Protein AF-A0A699WVE3-F1 (afdb_monomer)

Secondary structure (DSSP, 8-state):
--HHHHHHHHHHHHHHHHHHHHHHHHSPPPHHHHHHT-PPPB-TTS-HHHHHHHHHHHHHHHHHHT--HHHHHHHHHTTB-

Solvent-accessible surface area (backbone atoms only — not comparable to full-atom values): 4676 Å² total; per-residue (Å²): 144,62,59,68,64,53,51,51,52,52,51,50,51,51,48,53,53,48,53,54,47,53,60,49,40,74,41,74,47,46,75,66,49,48,56,74,61,61,70,72,76,44,54,79,85,58,52,72,67,57,53,52,53,44,53,59,49,48,56,52,42,36,65,73,41,33,44,48,74,86,51,45,61,63,56,55,54,75,30,60,87

Mean predicted aligned error: 9.73 Å

Organism: Tanacetum cinerariifolium (NCBI:txid118510)

Radius of gyration: 16.9 Å; Cα contacts (8 Å, |Δi|>4): 52; chains: 1; bounding box: 29×28×56 Å

Structure (mmCIF, N/CA/C/O backbone):
data_AF-A0A699WVE3-F1
#
_entry.id   AF-A0A699WVE3-F1
#
loop_
_atom_site.group_PDB
_atom_site.id
_atom_site.type_symbol
_atom_site.label_atom_id
_atom_site.label_alt_id
_atom_site.label_comp_id
_atom_site.label_asym_id
_atom_site.label_entity_id
_atom_site.label_seq_id
_atom_site.pdbx_PDB_ins_code
_atom_site.Cartn_x
_atom_site.Cartn_y
_atom_site.Cartn_z
_atom_site.occupancy
_atom_site.B_iso_or_equiv
_atom_site.auth_seq_id
_atom_site.auth_comp_id
_atom_sit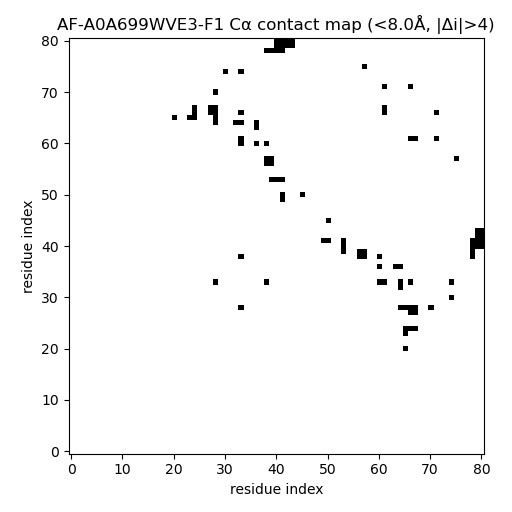e.auth_asym_id
_atom_site.auth_atom_id
_atom_site.pdbx_PDB_model_num
ATOM 1 N N . MET A 1 1 ? -0.859 17.201 -37.335 1.00 58.53 1 MET A N 1
ATOM 2 C CA . MET A 1 1 ? -0.088 15.955 -37.549 1.00 58.53 1 MET A CA 1
ATOM 3 C C . MET A 1 1 ? 1.024 15.827 -36.491 1.00 58.53 1 MET A C 1
ATOM 5 O O . MET A 1 1 ? 2.171 15.595 -36.840 1.00 58.53 1 MET A O 1
ATOM 9 N N . ILE A 1 2 ? 0.702 16.037 -35.202 1.00 61.78 2 ILE A N 1
ATOM 10 C CA . ILE A 1 2 ? 1.687 16.116 -34.093 1.00 61.78 2 ILE A CA 1
ATOM 11 C C . ILE A 1 2 ? 1.378 15.089 -32.982 1.00 61.78 2 ILE A C 1
ATOM 13 O O . ILE A 1 2 ? 2.264 14.717 -32.219 1.00 61.78 2 ILE A O 1
ATOM 17 N N . ASP A 1 3 ? 0.168 14.526 -32.948 1.00 73.69 3 ASP A N 1
ATOM 18 C CA . ASP A 1 3 ? -0.244 13.578 -31.908 1.00 73.69 3 ASP A CA 1
ATOM 19 C C . ASP A 1 3 ? 0.502 12.241 -31.916 1.00 73.69 3 ASP A C 1
ATOM 21 O O . ASP A 1 3 ? 0.823 11.729 -30.851 1.00 73.69 3 ASP A O 1
ATOM 25 N N . GLN A 1 4 ? 0.867 11.688 -33.079 1.00 77.12 4 GLN A N 1
ATOM 26 C CA . GLN A 1 4 ? 1.493 10.355 -33.136 1.00 77.12 4 GLN A CA 1
ATOM 27 C C . GLN A 1 4 ? 2.830 10.279 -32.384 1.00 77.12 4 GLN A C 1
ATOM 29 O O . GLN A 1 4 ? 3.095 9.291 -31.700 1.00 77.12 4 GLN A O 1
ATOM 34 N N . GLY A 1 5 ? 3.656 11.326 -32.471 1.00 80.19 5 GLY A N 1
ATOM 35 C CA . GLY A 1 5 ? 4.938 11.380 -31.766 1.00 80.19 5 GLY A CA 1
ATOM 36 C C . GLY A 1 5 ? 4.770 11.538 -30.254 1.00 80.19 5 GLY A C 1
ATOM 37 O O . GLY A 1 5 ? 5.475 10.890 -29.481 1.00 80.19 5 GLY A O 1
ATOM 38 N N . VAL A 1 6 ? 3.797 12.348 -29.825 1.00 86.69 6 VAL A N 1
ATOM 39 C CA . VAL A 1 6 ? 3.497 12.570 -28.402 1.00 86.69 6 VAL A CA 1
ATOM 40 C C . VAL A 1 6 ? 2.883 11.318 -27.776 1.00 86.69 6 VAL A C 1
ATOM 42 O O . VAL A 1 6 ? 3.309 10.905 -26.698 1.00 86.69 6 VAL A O 1
ATOM 45 N N . THR A 1 7 ? 1.948 10.659 -28.465 1.00 87.81 7 THR A N 1
ATOM 46 C CA . THR A 1 7 ? 1.346 9.397 -28.015 1.00 87.81 7 THR A CA 1
ATOM 47 C C . THR A 1 7 ? 2.390 8.288 -27.901 1.00 87.81 7 THR A C 1
ATOM 49 O O . THR A 1 7 ? 2.424 7.595 -26.886 1.00 87.81 7 THR A O 1
ATOM 52 N N . ALA A 1 8 ? 3.283 8.145 -28.887 1.00 86.94 8 ALA A N 1
ATOM 53 C CA . ALA A 1 8 ? 4.359 7.156 -28.832 1.00 86.94 8 ALA A CA 1
ATOM 54 C C . ALA A 1 8 ? 5.336 7.425 -27.676 1.00 86.94 8 ALA A C 1
ATOM 56 O O . ALA A 1 8 ? 5.729 6.496 -26.971 1.00 86.94 8 ALA A O 1
ATOM 57 N N . ALA A 1 9 ? 5.686 8.692 -27.430 1.00 89.31 9 ALA A N 1
ATOM 58 C CA . ALA A 1 9 ? 6.544 9.072 -26.310 1.00 89.31 9 ALA A CA 1
ATOM 59 C C . ALA A 1 9 ? 5.878 8.811 -24.946 1.00 89.31 9 ALA A C 1
ATOM 61 O O . ALA A 1 9 ? 6.540 8.333 -24.023 1.00 89.31 9 ALA A O 1
ATOM 62 N N . LEU A 1 10 ? 4.572 9.080 -24.818 1.00 89.31 10 LEU A N 1
ATOM 63 C CA . LEU A 1 10 ? 3.811 8.797 -23.599 1.00 89.31 10 LEU A CA 1
ATOM 64 C C . LEU A 1 10 ? 3.746 7.285 -23.334 1.00 89.31 10 LEU A C 1
ATOM 66 O O . LEU A 1 10 ? 4.092 6.841 -22.240 1.00 89.31 10 LEU A O 1
ATOM 70 N N . ALA A 1 11 ? 3.425 6.495 -24.364 1.00 88.19 11 ALA A N 1
ATOM 71 C CA . ALA A 1 11 ? 3.385 5.037 -24.288 1.00 88.19 11 ALA A CA 1
ATOM 72 C C . ALA A 1 11 ? 4.758 4.432 -23.946 1.00 88.19 11 ALA A C 1
ATOM 74 O O . ALA A 1 11 ? 4.850 3.557 -23.087 1.00 88.19 11 ALA A O 1
ATOM 75 N N . ALA A 1 12 ? 5.843 4.930 -24.550 1.00 90.62 12 ALA A N 1
ATOM 76 C CA . ALA A 1 12 ? 7.202 4.497 -24.228 1.00 90.62 12 ALA A CA 1
ATOM 77 C C . ALA A 1 12 ? 7.588 4.843 -22.782 1.00 90.62 12 ALA A C 1
ATOM 79 O O . ALA A 1 12 ? 8.228 4.037 -22.104 1.00 90.62 12 ALA A O 1
ATOM 80 N N . ARG A 1 13 ? 7.171 6.013 -22.277 1.00 89.44 13 ARG A N 1
ATOM 81 C CA . ARG A 1 13 ? 7.409 6.416 -20.884 1.00 89.44 13 ARG A CA 1
ATOM 82 C C . ARG A 1 13 ? 6.653 5.526 -19.902 1.00 89.44 13 ARG A C 1
ATOM 84 O O . ARG A 1 13 ? 7.224 5.137 -18.883 1.00 89.44 13 ARG A O 1
ATOM 91 N N . ASP A 1 14 ? 5.407 5.184 -20.206 1.00 85.81 14 ASP A N 1
ATOM 92 C CA . ASP A 1 14 ? 4.600 4.290 -19.375 1.00 85.81 14 ASP A CA 1
ATOM 93 C C . ASP A 1 14 ? 5.120 2.849 -19.424 1.00 85.81 14 ASP A C 1
ATOM 95 O O . ASP A 1 14 ? 5.225 2.208 -18.376 1.00 85.81 14 ASP A O 1
ATOM 99 N N . ALA A 1 15 ? 5.576 2.379 -20.589 1.00 83.62 15 ALA A N 1
ATOM 100 C CA . ALA A 1 15 ? 6.258 1.097 -20.735 1.00 83.62 15 ALA A CA 1
ATOM 101 C C . ALA A 1 15 ? 7.558 1.058 -19.913 1.00 83.62 15 ALA A C 1
ATOM 103 O O . ALA A 1 15 ? 7.732 0.161 -19.093 1.00 83.62 15 ALA A O 1
ATOM 104 N N . LEU A 1 16 ? 8.425 2.070 -20.016 1.00 82.62 16 LEU A N 1
ATOM 105 C CA . LEU A 1 16 ? 9.636 2.190 -19.188 1.00 82.62 16 LEU A CA 1
ATOM 106 C C . LEU A 1 16 ? 9.320 2.244 -17.688 1.00 82.62 16 LEU A C 1
ATOM 108 O O . LEU A 1 16 ? 10.019 1.628 -16.881 1.00 82.62 16 LEU A O 1
ATOM 112 N N . ARG A 1 17 ? 8.257 2.959 -17.298 1.00 76.56 17 ARG A N 1
ATOM 113 C CA . ARG A 1 17 ? 7.788 3.013 -15.908 1.00 76.56 17 ARG A CA 1
ATOM 114 C C . ARG A 1 17 ? 7.274 1.651 -15.444 1.00 76.56 17 ARG A C 1
ATOM 116 O O . ARG A 1 17 ? 7.515 1.294 -14.296 1.00 76.56 17 ARG A O 1
ATOM 123 N N . SER A 1 18 ? 6.592 0.902 -16.308 1.00 70.94 18 SER A N 1
ATOM 124 C CA . SER A 1 18 ? 6.119 -0.453 -16.015 1.00 70.94 18 SER A CA 1
ATOM 125 C C . SER A 1 18 ? 7.281 -1.440 -15.875 1.00 70.94 18 SER A C 1
ATOM 127 O O . SER A 1 18 ? 7.364 -2.103 -14.853 1.00 70.94 18 SER A O 1
ATOM 129 N N . VAL A 1 19 ? 8.256 -1.426 -16.788 1.00 73.00 19 VAL A N 1
ATOM 130 C CA . VAL A 1 19 ? 9.449 -2.288 -16.739 1.00 73.00 19 VAL A CA 1
ATOM 131 C C . VAL A 1 19 ? 10.269 -2.022 -15.479 1.00 73.00 19 VAL A C 1
ATOM 133 O O . VAL A 1 19 ? 10.627 -2.954 -14.767 1.00 73.00 19 VAL A O 1
ATOM 136 N N . ARG A 1 20 ? 10.508 -0.748 -15.138 1.00 67.81 20 ARG A N 1
ATOM 137 C CA . ARG A 1 20 ? 11.191 -0.378 -13.886 1.00 67.81 20 ARG A CA 1
ATOM 138 C C . ARG A 1 20 ? 10.422 -0.799 -12.635 1.00 67.81 20 ARG A C 1
ATOM 140 O O . ARG A 1 20 ? 11.047 -1.094 -11.622 1.00 67.81 20 ARG A O 1
ATOM 147 N N . ARG A 1 21 ? 9.086 -0.808 -12.680 1.00 62.78 21 ARG A N 1
ATOM 148 C CA . ARG A 1 21 ? 8.258 -1.341 -11.589 1.00 62.78 21 ARG A CA 1
ATOM 149 C C . ARG A 1 21 ? 8.398 -2.855 -11.496 1.00 62.78 21 ARG A C 1
ATOM 151 O O . ARG A 1 21 ? 8.593 -3.347 -10.400 1.00 62.78 21 ARG A O 1
ATOM 158 N N . THR A 1 22 ? 8.373 -3.582 -12.607 1.00 60.25 22 THR A N 1
ATOM 159 C CA . THR A 1 22 ? 8.533 -5.043 -12.604 1.00 60.25 22 THR A CA 1
ATOM 160 C C . THR A 1 22 ? 9.919 -5.465 -12.106 1.00 60.25 22 THR A C 1
ATOM 162 O O . THR A 1 22 ? 10.019 -6.336 -11.249 1.00 60.25 22 THR A O 1
ATOM 165 N N . ASP A 1 23 ? 10.981 -4.791 -12.549 1.00 58.28 23 ASP A N 1
ATOM 166 C CA . ASP A 1 23 ? 12.355 -5.016 -12.073 1.00 58.28 23 ASP A CA 1
ATOM 167 C C . ASP A 1 23 ? 12.498 -4.724 -10.568 1.00 58.28 23 ASP A C 1
ATOM 169 O O . ASP A 1 23 ? 13.023 -5.526 -9.798 1.00 58.28 23 ASP A O 1
ATOM 173 N N . ARG A 1 24 ? 11.900 -3.620 -10.102 1.00 59.12 24 ARG A N 1
ATOM 174 C CA . ARG A 1 24 ? 11.820 -3.309 -8.672 1.00 59.12 24 ARG A CA 1
ATOM 175 C C . ARG A 1 24 ? 10.871 -4.243 -7.912 1.00 59.12 24 ARG A C 1
ATOM 177 O O . ARG A 1 24 ? 10.914 -4.207 -6.695 1.00 59.12 24 ARG A O 1
ATOM 184 N N . ALA A 1 25 ? 9.995 -5.007 -8.576 1.00 55.78 25 ALA A N 1
ATOM 185 C CA . ALA A 1 25 ? 9.034 -5.924 -7.937 1.00 55.78 25 ALA A CA 1
ATOM 186 C C . ALA A 1 25 ? 9.673 -7.292 -7.716 1.00 55.78 25 ALA A C 1
ATOM 188 O O . ALA A 1 25 ? 9.317 -7.999 -6.781 1.00 55.78 25 ALA A O 1
ATOM 189 N N . ALA A 1 26 ? 10.663 -7.625 -8.551 1.00 53.75 26 ALA A N 1
ATOM 190 C CA . ALA A 1 26 ? 11.579 -8.729 -8.310 1.00 53.75 26 ALA A CA 1
ATOM 191 C C . ALA A 1 26 ? 12.474 -8.480 -7.080 1.00 53.75 26 ALA A C 1
ATOM 193 O O . ALA A 1 26 ? 12.924 -9.433 -6.451 1.00 53.75 26 ALA A O 1
ATOM 194 N N . ARG A 1 27 ? 12.702 -7.214 -6.688 1.00 66.19 27 ARG A N 1
ATOM 195 C CA . ARG A 1 27 ? 13.157 -6.886 -5.328 1.00 66.19 27 ARG A CA 1
ATOM 196 C C . ARG A 1 27 ? 11.947 -6.881 -4.408 1.00 66.19 27 ARG A C 1
ATOM 198 O O . ARG A 1 27 ? 11.097 -6.004 -4.506 1.00 66.19 27 ARG A O 1
ATOM 205 N N . GLU A 1 28 ? 11.899 -7.835 -3.489 1.00 73.62 28 GLU A N 1
ATOM 206 C CA . GLU A 1 28 ? 10.936 -7.807 -2.393 1.00 73.62 28 GLU A CA 1
ATOM 207 C C . GLU A 1 28 ? 10.935 -6.417 -1.743 1.00 73.62 28 GLU A C 1
ATOM 209 O O . GLU A 1 28 ? 11.984 -5.909 -1.328 1.00 73.62 28 GLU A O 1
ATOM 214 N N . CYS A 1 29 ? 9.765 -5.772 -1.684 1.00 79.12 29 CYS A N 1
ATOM 215 C CA . CYS A 1 29 ? 9.639 -4.534 -0.930 1.00 79.12 29 CYS A CA 1
ATOM 216 C C . CYS A 1 29 ? 10.041 -4.812 0.525 1.00 79.12 29 CYS A C 1
ATOM 218 O O . CYS A 1 29 ? 9.610 -5.798 1.132 1.00 79.12 29 CYS A O 1
ATOM 220 N N . THR A 1 30 ? 10.875 -3.950 1.095 1.00 85.94 30 THR A N 1
ATOM 221 C CA . THR A 1 30 ? 11.267 -4.089 2.498 1.00 85.94 30 THR A CA 1
ATOM 222 C C . THR A 1 30 ? 10.268 -3.375 3.404 1.00 85.94 30 THR A C 1
ATOM 224 O O . THR A 1 30 ? 9.553 -2.464 2.980 1.00 85.94 30 THR A O 1
ATOM 227 N N . TYR A 1 31 ? 10.266 -3.721 4.692 1.00 83.56 31 TYR A N 1
ATOM 228 C CA . TYR A 1 31 ? 9.494 -2.993 5.706 1.00 83.56 31 TYR A CA 1
ATOM 229 C C . TYR A 1 31 ? 9.815 -1.486 5.709 1.00 83.56 31 TYR A C 1
ATOM 231 O O . TYR A 1 31 ? 8.937 -0.641 5.881 1.00 83.56 31 TYR A O 1
ATOM 239 N N . THR A 1 32 ? 11.074 -1.128 5.443 1.00 86.25 32 THR A N 1
ATOM 240 C CA . THR A 1 32 ? 11.510 0.266 5.324 1.00 86.25 32 THR A CA 1
ATOM 241 C C . THR A 1 32 ? 10.910 0.961 4.101 1.00 86.25 32 THR A C 1
ATOM 243 O O . THR A 1 32 ? 10.553 2.134 4.189 1.00 86.25 32 THR A O 1
ATOM 246 N N . ASP A 1 33 ? 10.779 0.273 2.965 1.00 86.44 33 ASP A N 1
ATOM 247 C CA . ASP A 1 33 ? 10.153 0.843 1.764 1.00 86.44 33 ASP A CA 1
ATOM 248 C C . ASP A 1 33 ? 8.659 1.112 1.975 1.00 86.44 33 ASP A C 1
ATOM 250 O O . ASP A 1 33 ? 8.152 2.145 1.529 1.00 86.44 33 ASP A O 1
ATOM 254 N N . PHE A 1 34 ? 7.979 0.237 2.722 1.00 86.00 34 PHE A N 1
ATOM 255 C CA . PHE A 1 34 ? 6.598 0.448 3.151 1.00 86.00 34 PHE A CA 1
ATOM 256 C C . PHE A 1 34 ? 6.469 1.682 4.058 1.00 86.00 34 PHE A C 1
ATOM 258 O O . PHE A 1 34 ? 5.692 2.588 3.763 1.00 86.00 34 PHE A O 1
ATOM 265 N N . PHE A 1 35 ? 7.291 1.788 5.108 1.00 86.56 35 PHE A N 1
ATOM 266 C CA . PHE A 1 35 ? 7.229 2.922 6.042 1.00 86.56 35 PHE A CA 1
ATOM 267 C C . PHE A 1 35 ? 7.637 4.267 5.426 1.00 86.56 35 PHE A C 1
ATOM 269 O O . PHE A 1 35 ? 7.101 5.303 5.818 1.00 86.56 35 PHE A O 1
ATOM 276 N N . LYS A 1 36 ? 8.523 4.275 4.421 1.00 88.81 36 LYS A N 1
ATOM 277 C CA . LYS A 1 36 ? 8.858 5.488 3.649 1.00 88.81 36 LYS A CA 1
ATOM 278 C C . LYS A 1 36 ? 7.650 6.096 2.934 1.00 88.81 36 LYS A C 1
ATOM 280 O O . LYS A 1 36 ? 7.660 7.292 2.662 1.00 88.81 36 LYS A O 1
ATOM 285 N N . CYS A 1 37 ? 6.625 5.298 2.640 1.00 85.81 37 CYS A N 1
ATOM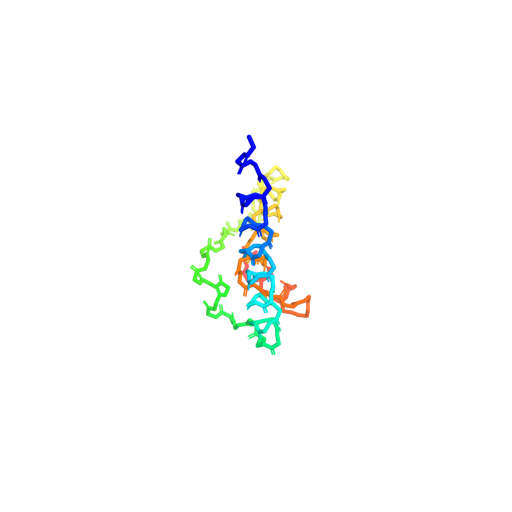 286 C CA . CYS A 1 37 ? 5.386 5.772 2.024 1.00 85.81 37 CYS A CA 1
ATOM 287 C C . CYS A 1 37 ? 4.394 6.357 3.044 1.00 85.81 37 CYS A C 1
ATOM 289 O O . CYS A 1 37 ? 3.292 6.741 2.662 1.00 85.81 37 CYS A O 1
ATOM 291 N N . GLN A 1 38 ? 4.783 6.425 4.323 1.00 86.12 38 GLN A N 1
ATOM 292 C CA . GLN A 1 38 ? 3.995 6.969 5.426 1.00 86.12 38 GLN A CA 1
ATOM 293 C C . GLN A 1 38 ? 2.564 6.395 5.464 1.00 86.12 38 GLN A C 1
ATOM 295 O O . GLN A 1 38 ? 1.582 7.115 5.214 1.00 86.12 38 GLN A O 1
ATOM 300 N N . PRO A 1 39 ? 2.441 5.084 5.748 1.00 85.88 39 PRO A N 1
ATOM 301 C CA . PRO A 1 39 ? 1.145 4.438 5.884 1.00 85.88 39 PRO A CA 1
ATOM 302 C C . PRO A 1 39 ? 0.331 5.117 6.991 1.00 85.88 39 PRO A C 1
ATOM 304 O O . PRO A 1 39 ? 0.882 5.619 7.973 1.00 85.88 39 PRO A O 1
ATOM 307 N N . LEU A 1 40 ? -0.987 5.172 6.812 1.00 88.06 40 LEU A N 1
ATOM 308 C CA . LEU A 1 40 ? -1.885 5.756 7.803 1.00 88.06 40 LEU A CA 1
ATOM 309 C C . LEU A 1 40 ? -2.025 4.776 8.977 1.00 88.06 40 LEU A C 1
ATOM 311 O O . LEU A 1 40 ? -2.406 3.637 8.736 1.00 88.06 40 LEU A O 1
ATOM 315 N N . PRO A 1 41 ? -1.714 5.160 10.225 1.00 84.88 41 PRO A N 1
ATOM 316 C CA . PRO A 1 41 ? -2.058 4.332 11.371 1.00 84.88 41 PRO A CA 1
ATOM 317 C C . PRO A 1 41 ? -3.573 4.368 11.591 1.00 84.88 41 PRO A C 1
ATOM 319 O O . PRO A 1 41 ? -4.179 5.433 11.498 1.00 84.88 41 PRO A O 1
ATOM 322 N N . PHE A 1 42 ? -4.156 3.222 11.925 1.00 87.38 42 PHE A N 1
ATOM 323 C CA . PHE A 1 42 ? -5.562 3.079 12.284 1.00 87.38 42 PHE A CA 1
ATOM 324 C C . PHE A 1 42 ? -5.676 2.676 13.747 1.00 87.38 42 PHE A C 1
ATOM 326 O O . PHE A 1 42 ? -4.947 1.805 14.230 1.00 87.38 42 PHE A O 1
ATOM 333 N N . LYS A 1 43 ? -6.582 3.331 14.466 1.00 87.12 43 LYS A N 1
ATOM 334 C CA . LYS A 1 43 ? -6.885 2.998 15.861 1.00 87.12 43 LYS A CA 1
ATOM 335 C C . LYS A 1 43 ? -8.130 2.127 15.887 1.00 87.12 43 LYS A C 1
ATOM 337 O O . LYS A 1 43 ? -9.130 2.503 15.294 1.00 87.12 43 LYS A O 1
ATOM 342 N N . GLY A 1 44 ? -8.126 1.028 16.642 1.00 78.00 44 GLY A N 1
ATOM 343 C CA . GLY A 1 44 ? -9.290 0.131 16.741 1.00 78.00 44 GLY A CA 1
ATOM 344 C C . GLY A 1 44 ? -10.614 0.766 17.212 1.00 78.00 44 GLY A C 1
ATOM 345 O O . GLY A 1 44 ? -11.654 0.121 17.142 1.00 78.00 44 GLY A O 1
ATOM 346 N N . THR A 1 45 ? -10.604 2.017 17.683 1.00 83.25 45 THR A N 1
ATOM 347 C CA . THR A 1 45 ? -11.803 2.802 18.031 1.00 83.25 45 THR A CA 1
ATOM 348 C C . THR A 1 45 ? -12.371 3.616 16.866 1.00 83.25 45 THR A C 1
ATOM 350 O O . THR A 1 45 ? -13.431 4.226 17.000 1.00 83.25 45 THR A O 1
ATOM 353 N N . GLU A 1 46 ? -11.653 3.697 15.748 1.00 81.81 46 GLU A N 1
ATOM 354 C CA . GLU A 1 46 ? -12.087 4.406 14.552 1.00 81.81 46 GLU A CA 1
ATOM 355 C C . GLU A 1 46 ? -13.164 3.591 13.816 1.00 81.81 46 GLU A C 1
ATOM 357 O O . GLU A 1 46 ? -13.117 2.365 13.742 1.00 81.81 46 GLU A O 1
ATOM 362 N N . GLY A 1 47 ? -14.195 4.272 13.315 1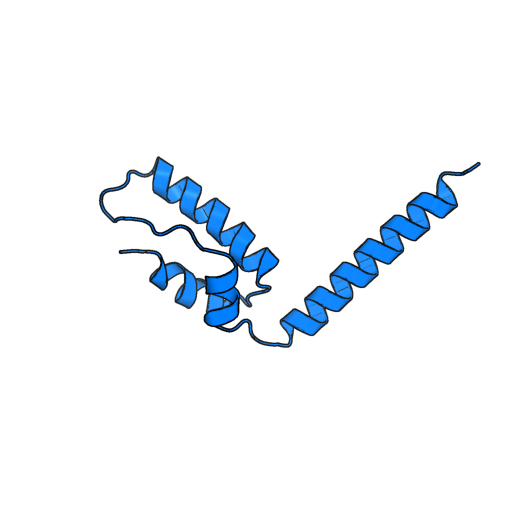.00 90.44 47 GLY A N 1
ATOM 363 C CA . GLY A 1 47 ? -15.351 3.617 12.704 1.00 90.44 47 GLY A CA 1
ATOM 364 C C . GLY A 1 47 ? -15.063 3.000 11.331 1.00 90.44 47 GLY A C 1
ATOM 365 O O . GLY A 1 47 ? -14.001 3.181 10.737 1.00 90.44 47 GLY A O 1
ATOM 366 N N . VAL A 1 48 ? -16.074 2.332 10.768 1.00 89.56 48 VAL A N 1
ATOM 367 C CA . VAL A 1 48 ? -16.005 1.648 9.458 1.00 89.56 48 VAL A CA 1
ATOM 368 C C . VAL A 1 48 ? -15.583 2.585 8.315 1.00 89.56 48 VAL A C 1
ATOM 370 O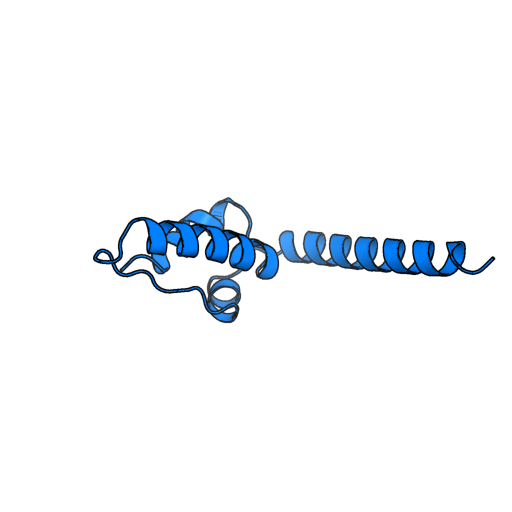 O . VAL A 1 48 ? -14.886 2.161 7.394 1.00 89.56 48 VAL A O 1
ATOM 373 N N . ALA A 1 49 ? -15.955 3.867 8.380 1.00 89.94 49 ALA A N 1
ATOM 374 C CA . ALA A 1 49 ? -15.544 4.867 7.393 1.00 89.94 49 ALA A CA 1
ATOM 375 C C . ALA A 1 49 ? -14.020 5.088 7.391 1.00 89.94 49 ALA A C 1
ATOM 377 O O . ALA A 1 49 ? -13.393 5.069 6.333 1.00 89.94 49 ALA A O 1
ATOM 378 N N . SER A 1 50 ? -13.411 5.220 8.572 1.00 89.94 50 SER A N 1
ATOM 379 C CA . SER A 1 50 ? -11.959 5.359 8.720 1.00 89.94 50 SER A CA 1
ATOM 380 C C . SER A 1 50 ? -11.223 4.089 8.294 1.00 89.94 50 SER A C 1
ATOM 382 O O . SER A 1 50 ? -10.169 4.165 7.667 1.00 89.94 50 SER A O 1
ATOM 384 N N . PHE A 1 51 ? -11.804 2.918 8.573 1.00 88.25 51 PHE A N 1
ATOM 385 C CA . PHE A 1 51 ? -11.251 1.643 8.117 1.00 88.25 51 PHE A CA 1
ATOM 386 C C . PHE A 1 51 ? -11.275 1.529 6.586 1.00 88.25 51 PHE A C 1
ATOM 388 O O . PHE A 1 51 ? -10.289 1.127 5.978 1.00 88.25 51 PHE A O 1
ATOM 395 N N . SER A 1 52 ? -12.365 1.961 5.947 1.00 90.50 52 SER A N 1
ATOM 396 C CA . SER A 1 52 ? -12.472 1.974 4.481 1.00 90.50 52 SER A CA 1
ATOM 397 C C . SER A 1 52 ? -11.411 2.887 3.855 1.00 90.50 52 SER A C 1
ATOM 399 O O . SER A 1 52 ? -10.711 2.486 2.928 1.00 90.50 52 SER A O 1
ATOM 401 N N . GLN A 1 53 ? -11.206 4.077 4.430 1.00 90.38 53 GLN A N 1
ATOM 402 C CA . GLN A 1 53 ? -10.162 5.006 3.992 1.00 90.38 53 GLN A CA 1
ATOM 403 C C . GLN A 1 53 ? -8.745 4.434 4.174 1.00 90.38 53 GLN A C 1
ATOM 405 O O . GLN A 1 53 ? -7.863 4.664 3.342 1.00 90.38 53 GLN A O 1
ATOM 410 N N . LEU A 1 54 ? -8.507 3.689 5.257 1.00 91.19 54 LEU A N 1
ATOM 411 C CA . LEU A 1 54 ? -7.248 2.983 5.472 1.00 91.19 54 LEU A CA 1
ATOM 412 C C . LEU A 1 54 ? -7.000 1.950 4.367 1.00 91.19 54 LEU A C 1
ATOM 414 O O . LEU A 1 54 ? -5.895 1.917 3.827 1.00 91.19 54 LEU A O 1
ATOM 418 N N . CYS A 1 55 ? -8.005 1.138 4.017 1.00 89.81 55 CYS A N 1
ATOM 419 C CA . CYS A 1 55 ? -7.897 0.129 2.961 1.00 89.81 55 CYS A CA 1
ATOM 420 C C . CYS A 1 55 ? -7.497 0.755 1.617 1.00 89.81 55 CYS A C 1
ATOM 422 O O . CYS A 1 55 ? -6.493 0.345 1.035 1.00 89.81 55 CYS A O 1
ATOM 424 N N . GLU A 1 56 ? -8.198 1.806 1.183 1.00 91.31 56 GLU A N 1
ATOM 425 C CA . GLU A 1 56 ? -7.878 2.538 -0.055 1.00 91.31 56 GLU A CA 1
ATOM 426 C C . GLU A 1 56 ? -6.452 3.111 -0.031 1.00 91.31 56 GLU A C 1
ATOM 428 O O . GLU A 1 56 ? -5.704 3.065 -1.013 1.00 91.31 56 GLU A O 1
ATOM 433 N N . ARG A 1 57 ? -6.028 3.635 1.125 1.00 90.12 57 ARG A N 1
ATOM 434 C CA . ARG A 1 57 ? -4.676 4.171 1.2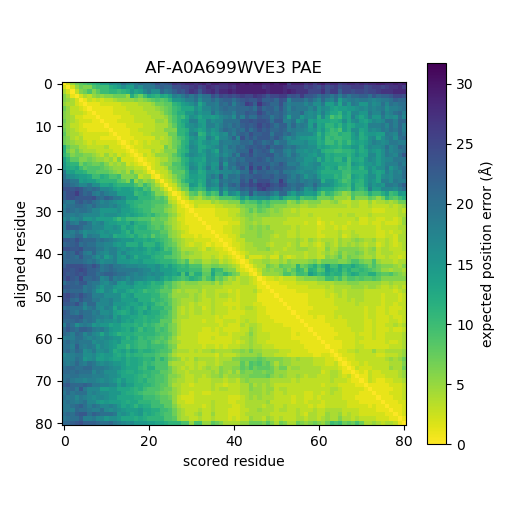87 1.00 90.12 57 ARG A CA 1
ATOM 435 C C . ARG A 1 57 ? -3.616 3.071 1.263 1.00 90.12 57 ARG A C 1
ATOM 437 O O . ARG A 1 57 ? -2.531 3.303 0.725 1.00 90.12 57 ARG A O 1
ATOM 444 N N . MET A 1 58 ? -3.922 1.888 1.789 1.00 89.06 58 MET A N 1
ATOM 445 C CA . MET A 1 58 ? -3.021 0.738 1.762 1.00 89.06 58 MET A CA 1
ATOM 446 C C . MET A 1 58 ? -2.777 0.251 0.333 1.00 89.06 58 MET A C 1
ATOM 448 O O . MET A 1 58 ? -1.630 -0.003 -0.027 1.00 89.06 58 MET A O 1
ATOM 452 N N . GLU A 1 59 ? -3.815 0.202 -0.506 1.00 88.25 59 GLU A N 1
ATOM 453 C CA . GLU A 1 59 ? -3.689 -0.161 -1.925 1.00 88.25 59 GLU A CA 1
ATOM 454 C C . GLU A 1 59 ? -2.712 0.763 -2.664 1.00 88.25 59 GLU A C 1
ATOM 456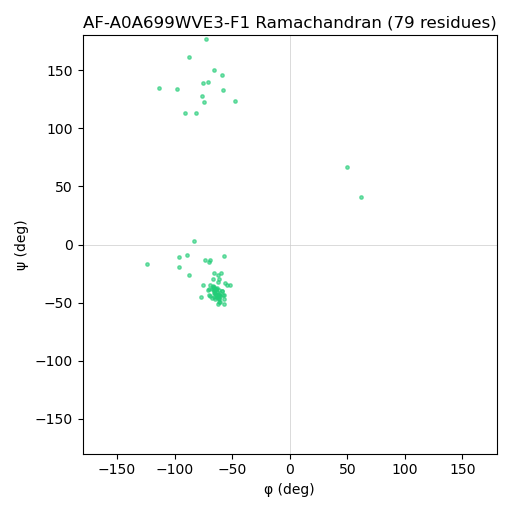 O O . GLU A 1 59 ? -1.823 0.303 -3.389 1.00 88.25 59 GLU A O 1
ATOM 461 N N . SER A 1 60 ? -2.806 2.072 -2.414 1.00 88.50 60 SER A N 1
ATOM 462 C CA . SER A 1 60 ? -1.883 3.062 -2.977 1.00 88.50 60 SER A CA 1
ATOM 463 C C . SER A 1 60 ? -0.453 2.883 -2.456 1.00 88.50 60 SER A C 1
ATOM 465 O O . SER A 1 60 ? 0.503 2.866 -3.238 1.00 88.50 60 SER A O 1
ATOM 467 N N . VAL A 1 61 ? -0.287 2.680 -1.144 1.00 88.38 61 VAL A N 1
ATOM 468 C CA . VAL A 1 61 ? 1.029 2.441 -0.533 1.00 88.38 61 VAL A CA 1
ATOM 469 C C . VAL A 1 61 ? 1.674 1.180 -1.106 1.00 88.38 61 VAL A C 1
ATOM 471 O O . VAL A 1 61 ? 2.847 1.228 -1.481 1.00 88.38 61 VAL A O 1
ATOM 474 N N . PHE A 1 62 ? 0.938 0.077 -1.252 1.00 86.81 62 PHE A N 1
ATOM 475 C CA . PHE A 1 62 ? 1.450 -1.152 -1.862 1.00 86.81 62 PHE A CA 1
ATOM 476 C C . PHE A 1 62 ? 1.814 -0.968 -3.332 1.00 86.81 62 PHE A C 1
ATOM 478 O O . PHE A 1 62 ? 2.854 -1.465 -3.766 1.00 86.81 62 PHE A O 1
ATOM 485 N N . HIS A 1 63 ? 1.028 -0.192 -4.081 1.00 83.44 63 HIS A N 1
ATOM 486 C CA . HIS A 1 63 ? 1.334 0.123 -5.473 1.00 83.44 63 HIS A CA 1
ATOM 487 C C . HIS A 1 63 ? 2.608 0.974 -5.628 1.00 83.44 63 HIS A C 1
ATOM 489 O O . HIS A 1 63 ? 3.395 0.759 -6.551 1.00 83.44 63 HIS A O 1
ATOM 495 N N . ILE A 1 64 ? 2.837 1.941 -4.732 1.00 83.94 64 ILE A N 1
ATOM 496 C CA . ILE A 1 64 ? 4.014 2.828 -4.774 1.00 83.94 64 ILE A CA 1
ATOM 497 C C . ILE A 1 64 ? 5.272 2.111 -4.270 1.00 83.94 64 ILE A C 1
ATOM 499 O O . ILE A 1 64 ? 6.333 2.214 -4.891 1.00 83.94 64 ILE A O 1
ATOM 503 N N . SER A 1 65 ? 5.154 1.389 -3.153 1.00 81.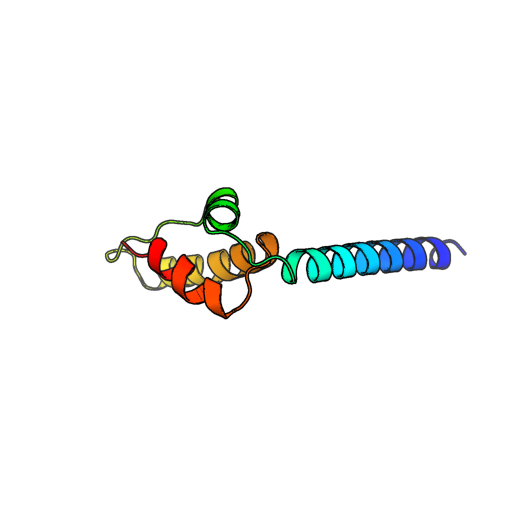38 65 SER A N 1
ATOM 504 C CA . SER A 1 65 ? 6.242 0.601 -2.553 1.00 81.38 65 SER A CA 1
ATOM 505 C C . SER A 1 65 ? 6.559 -0.672 -3.332 1.00 81.38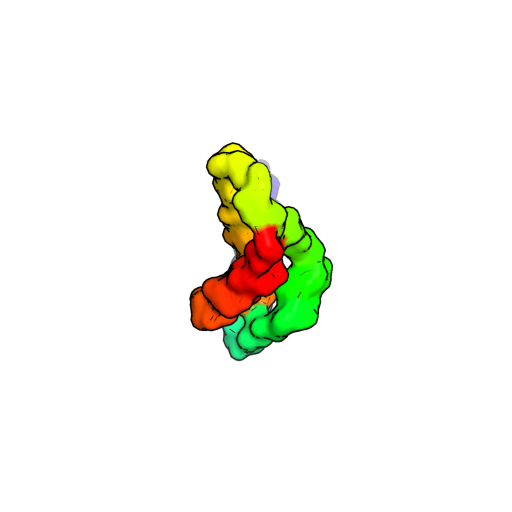 65 SER A C 1
ATOM 507 O O . SER A 1 65 ? 7.623 -1.253 -3.122 1.00 81.38 65 SER A O 1
ATOM 509 N N . ASN A 1 66 ? 5.679 -1.053 -4.264 1.00 80.56 66 ASN A N 1
ATOM 510 C CA . ASN A 1 66 ? 5.830 -2.207 -5.135 1.00 80.56 66 ASN A CA 1
ATOM 511 C C . ASN A 1 66 ? 5.891 -3.530 -4.356 1.00 80.56 66 ASN A C 1
ATOM 513 O O . ASN A 1 66 ? 6.705 -4.409 -4.636 1.00 80.56 66 ASN A O 1
ATOM 517 N N . CYS A 1 67 ? 5.047 -3.639 -3.330 1.00 82.44 67 CYS A N 1
ATOM 518 C CA . CYS A 1 67 ? 4.987 -4.811 -2.472 1.00 82.44 67 CYS A CA 1
ATOM 519 C C . CYS A 1 67 ? 4.274 -5.9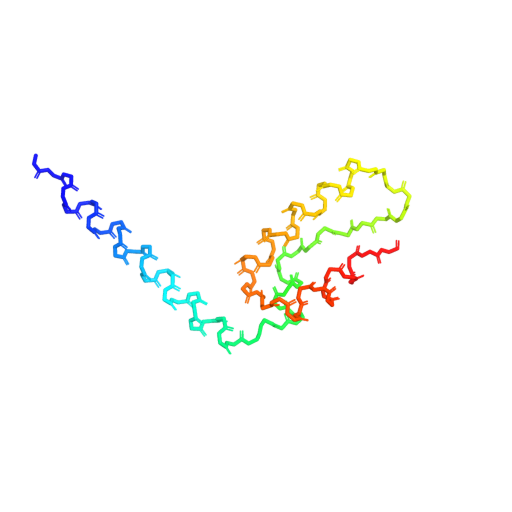84 -3.133 1.00 82.44 67 CYS A C 1
ATOM 521 O O . CYS A 1 67 ? 3.118 -5.869 -3.545 1.00 82.44 67 CYS A O 1
ATOM 523 N N . VAL A 1 68 ? 4.940 -7.139 -3.140 1.00 84.44 68 VAL A N 1
ATOM 524 C CA . VAL A 1 68 ? 4.332 -8.425 -3.499 1.00 84.44 68 VAL A CA 1
ATOM 525 C C . VAL A 1 68 ? 3.274 -8.826 -2.471 1.00 84.44 68 VAL A C 1
ATOM 527 O O . VAL A 1 68 ? 3.393 -8.488 -1.290 1.00 84.44 68 VAL A O 1
ATOM 530 N N . ALA A 1 69 ? 2.250 -9.562 -2.911 1.00 83.94 69 ALA A N 1
ATOM 531 C CA . ALA A 1 69 ? 1.092 -9.940 -2.093 1.00 83.94 69 ALA A CA 1
ATOM 532 C C . ALA A 1 69 ? 1.476 -10.587 -0.746 1.00 83.94 69 ALA A C 1
ATOM 534 O O . ALA A 1 69 ? 0.847 -10.317 0.275 1.00 83.94 69 ALA A O 1
ATOM 535 N N . GLU A 1 70 ? 2.562 -11.364 -0.718 1.00 83.75 70 GLU A N 1
ATOM 536 C CA . GLU A 1 70 ? 3.074 -12.035 0.484 1.00 83.75 70 GLU A CA 1
ATOM 537 C C . GLU A 1 70 ? 3.482 -11.074 1.615 1.00 83.75 70 GLU A C 1
ATOM 539 O O . GLU A 1 70 ? 3.372 -11.415 2.797 1.00 83.75 70 GLU A O 1
ATOM 544 N N . ASN A 1 71 ? 3.927 -9.861 1.270 1.00 85.25 71 ASN A N 1
ATOM 545 C CA . ASN A 1 71 ? 4.341 -8.841 2.237 1.00 85.25 71 ASN A CA 1
ATOM 546 C C . ASN A 1 71 ? 3.224 -7.840 2.554 1.00 85.25 71 ASN A C 1
ATOM 548 O O . ASN A 1 71 ? 3.265 -7.201 3.605 1.00 85.25 71 ASN A O 1
ATOM 552 N N . GLN A 1 72 ? 2.202 -7.731 1.698 1.00 87.69 72 GLN A N 1
ATOM 553 C CA . GLN A 1 72 ? 1.103 -6.779 1.884 1.00 87.69 72 GLN A CA 1
ATOM 554 C C . GLN A 1 72 ? 0.344 -7.034 3.188 1.00 87.69 72 GLN A C 1
ATOM 556 O O . GLN A 1 72 ? 0.177 -6.120 3.990 1.00 87.69 72 GLN A O 1
ATOM 561 N N . VAL A 1 73 ? -0.051 -8.285 3.448 1.00 88.06 73 VAL A N 1
ATOM 562 C CA . VAL A 1 73 ? -0.799 -8.638 4.667 1.00 88.06 73 VAL A CA 1
ATOM 563 C C . VAL A 1 73 ? 0.036 -8.361 5.918 1.00 88.06 73 VAL A C 1
ATOM 565 O O . VAL A 1 73 ? -0.443 -7.719 6.850 1.00 88.06 73 VAL A O 1
ATOM 568 N N . LYS A 1 74 ? 1.311 -8.771 5.913 1.00 89.56 74 LYS A N 1
ATOM 569 C CA . LYS A 1 74 ? 2.236 -8.536 7.031 1.00 89.56 74 LYS A CA 1
ATOM 570 C C . LYS A 1 74 ? 2.348 -7.043 7.345 1.00 89.56 74 LYS A C 1
ATOM 572 O O . LYS A 1 74 ? 2.220 -6.647 8.497 1.00 89.56 74 LYS A O 1
ATOM 577 N N . PHE A 1 75 ? 2.523 -6.202 6.330 1.00 88.69 75 PHE A N 1
ATOM 578 C CA . PHE A 1 75 ? 2.695 -4.762 6.531 1.00 88.69 75 PHE A CA 1
ATOM 579 C C . PHE A 1 75 ? 1.392 -4.034 6.867 1.00 88.69 75 PHE A C 1
ATOM 581 O O . PHE A 1 75 ? 1.413 -3.130 7.700 1.00 88.69 75 PHE A O 1
ATOM 588 N N . ALA A 1 76 ? 0.255 -4.460 6.308 1.00 88.69 76 ALA A N 1
ATOM 589 C CA . ALA A 1 76 ? -1.054 -3.932 6.685 1.00 88.69 76 ALA A CA 1
ATOM 590 C C . ALA A 1 76 ? -1.314 -4.127 8.184 1.00 88.69 76 ALA A C 1
ATOM 592 O O . ALA A 1 76 ? -1.734 -3.191 8.862 1.00 88.69 76 ALA A O 1
ATOM 593 N N . THR A 1 77 ? -0.987 -5.303 8.732 1.00 89.44 77 THR A N 1
ATOM 594 C CA . THR A 1 77 ? -1.192 -5.559 10.166 1.00 89.44 77 THR A CA 1
ATOM 595 C C . THR A 1 77 ? -0.375 -4.639 11.073 1.00 89.44 77 THR A C 1
ATOM 597 O O . THR A 1 77 ? -0.834 -4.320 12.162 1.00 89.44 77 THR A O 1
ATOM 600 N N . CYS A 1 78 ? 0.769 -4.113 10.616 1.00 86.38 78 CYS A N 1
ATOM 601 C CA . CYS A 1 78 ? 1.566 -3.151 11.386 1.00 86.38 78 CYS A CA 1
ATOM 602 C C . CYS A 1 78 ? 0.901 -1.773 11.542 1.00 86.38 78 CYS A C 1
ATOM 604 O O . CYS A 1 78 ? 1.373 -0.962 12.334 1.00 86.38 78 CYS A O 1
ATOM 606 N N . THR A 1 79 ? -0.149 -1.481 10.772 1.00 86.69 79 THR A N 1
ATOM 607 C CA . THR A 1 79 ? -0.877 -0.200 10.835 1.00 86.69 79 THR A CA 1
ATOM 608 C C . THR A 1 79 ? -2.122 -0.260 11.714 1.00 86.69 79 THR A C 1
ATOM 610 O O . THR A 1 79 ? -2.694 0.786 12.018 1.00 86.69 79 THR A O 1
ATOM 613 N N . LEU A 1 80 ? -2.528 -1.463 12.130 1.00 87.56 80 LEU A N 1
ATOM 614 C CA . LEU A 1 80 ? -3.662 -1.695 13.014 1.00 87.56 80 LEU A CA 1
ATOM 615 C C . LEU A 1 80 ? -3.154 -1.702 14.461 1.00 87.56 80 LEU A C 1
ATOM 617 O O . LEU A 1 80 ? -2.374 -2.577 14.837 1.00 87.56 80 LEU A O 1
ATOM 621 N N . HIS A 1 81 ? -3.564 -0.706 15.246 1.00 80.81 81 HIS A N 1
ATOM 622 C CA . HIS A 1 81 ? -3.210 -0.560 16.661 1.00 80.81 81 HIS A CA 1
ATOM 623 C C . HIS A 1 81 ? -4.355 -0.947 17.596 1.00 80.81 81 HIS A C 1
ATOM 625 O O . HIS A 1 81 ? -5.509 -0.523 17.329 1.00 80.81 81 HIS A O 1
#

Foldseek 3Di:
DPVVVVVVVVVVVVVVVVVVLVVVLVVAQDLVLLCVLPQAADEPVDDPVVVVVSVVSLVVSCSNSSHDPVCSVVNSVVRYD

pLDDT: mean 82.42, std 9.43, range [53.75, 91.31]

Sequence (81 aa):
MIDQGVTAALAARDALRSVRRTDRAARECTYTDFFKCQPLPFKGTEGVASFSQLCERMESVFHISNCVAENQVKFATCTLH